Protein AF-Q6LQR5-F1 (afdb_monomer_lite)

Radius of gyration: 19.68 Å; chains: 1; bounding box: 38×57×45 Å

InterPro domains:
  IPR012337 Ribonuclease H-like superfamily [SSF53098] (12-111)

Structure (mmCIF, N/CA/C/O backbone):
data_AF-Q6LQR5-F1
#
_entry.id   AF-Q6LQR5-F1
#
loop_
_atom_site.group_PDB
_atom_site.id
_atom_site.type_symbol
_atom_site.label_atom_id
_atom_site.label_alt_id
_atom_site.label_comp_id
_atom_site.label_asym_id
_atom_site.label_entity_id
_atom_site.label_seq_id
_atom_site.pdbx_PDB_ins_code
_atom_site.Cartn_x
_atom_site.Cartn_y
_atom_site.Cartn_z
_atom_site.occupancy
_atom_site.B_iso_or_equiv
_atom_site.auth_seq_id
_atom_site.auth_comp_id
_atom_site.auth_asym_id
_atom_site.auth_atom_id
_atom_site.pdbx_PDB_model_num
ATOM 1 N N . MET A 1 1 ? 14.825 30.876 -15.753 1.00 34.94 1 MET A N 1
ATOM 2 C CA . MET A 1 1 ? 14.081 30.059 -16.734 1.00 34.94 1 MET A CA 1
ATOM 3 C C . MET A 1 1 ? 12.661 29.916 -16.209 1.00 34.94 1 MET A C 1
ATOM 5 O O . MET A 1 1 ? 12.470 29.284 -15.178 1.00 34.94 1 MET A O 1
ATOM 9 N N . THR A 1 2 ? 11.701 30.620 -16.804 1.00 34.03 2 THR A N 1
ATOM 10 C CA . THR A 1 2 ? 10.321 30.708 -16.297 1.00 34.03 2 THR A CA 1
ATOM 11 C C . THR A 1 2 ? 9.505 29.585 -16.928 1.00 34.03 2 THR A C 1
ATOM 13 O O . THR A 1 2 ? 9.328 29.571 -18.142 1.00 34.03 2 THR A O 1
ATOM 16 N N . VAL A 1 3 ? 9.066 28.606 -16.133 1.00 49.91 3 VAL A N 1
ATOM 17 C CA . VAL A 1 3 ? 8.278 27.465 -16.627 1.00 49.91 3 VAL A CA 1
ATOM 18 C C . VAL A 1 3 ? 6.794 27.806 -16.522 1.00 49.91 3 VAL A C 1
ATOM 20 O O . VAL A 1 3 ? 6.315 28.181 -15.454 1.00 49.91 3 VAL A O 1
ATOM 23 N N . ASN A 1 4 ? 6.072 27.692 -17.637 1.00 46.28 4 ASN A N 1
ATOM 24 C CA . ASN A 1 4 ? 4.640 27.960 -17.714 1.00 46.28 4 ASN A CA 1
ATOM 25 C C . ASN A 1 4 ? 3.850 26.828 -17.023 1.00 46.28 4 ASN A C 1
ATOM 27 O O . ASN A 1 4 ? 3.881 25.679 -17.461 1.00 46.28 4 ASN A O 1
ATOM 31 N N . SER A 1 5 ? 3.171 27.148 -15.920 1.00 51.69 5 SER A N 1
ATOM 32 C CA . SER A 1 5 ? 2.544 26.201 -14.981 1.00 51.69 5 SER A CA 1
ATOM 33 C C . SER A 1 5 ? 1.137 25.736 -15.380 1.00 51.69 5 SER A C 1
ATOM 35 O O . SER A 1 5 ? 0.530 24.935 -14.669 1.00 51.69 5 SER A O 1
ATOM 37 N N . SER A 1 6 ? 0.616 26.207 -16.516 1.00 48.72 6 SER A N 1
ATOM 38 C CA . SER A 1 6 ? -0.755 25.926 -16.964 1.00 48.72 6 SER A CA 1
ATOM 39 C C . SER A 1 6 ? -1.011 24.450 -17.302 1.00 48.72 6 SER A C 1
ATOM 41 O O . SER A 1 6 ? -2.142 23.993 -17.170 1.00 48.72 6 SER A O 1
ATOM 43 N N . ASN A 1 7 ? 0.016 23.688 -17.702 1.00 50.41 7 ASN A N 1
ATOM 44 C CA . ASN A 1 7 ? -0.169 22.358 -18.305 1.00 50.41 7 ASN A CA 1
ATOM 45 C C . ASN A 1 7 ? 0.526 21.211 -17.548 1.00 50.41 7 ASN A C 1
ATOM 47 O O . ASN A 1 7 ? 0.725 20.145 -18.122 1.00 50.41 7 ASN A O 1
ATOM 51 N N . ALA A 1 8 ? 0.923 21.398 -16.286 1.00 42.88 8 ALA A N 1
ATOM 52 C CA . ALA A 1 8 ? 1.556 20.328 -15.511 1.00 42.88 8 ALA A CA 1
ATOM 53 C C . ALA A 1 8 ? 0.496 19.431 -14.832 1.00 42.88 8 ALA A C 1
ATOM 55 O O . ALA A 1 8 ? -0.211 19.913 -13.940 1.00 42.88 8 ALA A O 1
ATOM 56 N N . PRO A 1 9 ? 0.378 18.134 -15.187 1.00 41.28 9 PRO A N 1
ATOM 57 C CA . PRO A 1 9 ? -0.417 17.190 -14.417 1.00 41.28 9 PRO A CA 1
ATOM 58 C C . PRO A 1 9 ? 0.414 16.776 -13.195 1.00 41.28 9 PRO A C 1
ATOM 60 O O . PRO A 1 9 ? 1.287 15.918 -13.276 1.00 41.28 9 PRO A O 1
ATOM 63 N N . GLY A 1 10 ? 0.217 17.455 -12.066 1.00 57.34 10 GLY A N 1
ATOM 64 C CA . GLY A 1 10 ? 0.967 17.194 -10.838 1.00 57.34 10 GLY A CA 1
ATOM 65 C C . GLY A 1 10 ? 0.736 18.244 -9.753 1.00 57.34 10 GLY A C 1
ATOM 66 O O . GLY A 1 10 ? 0.229 19.332 -10.021 1.00 57.34 10 GLY A O 1
ATOM 67 N N . VAL A 1 11 ? 1.092 17.885 -8.515 1.00 46.78 11 VAL A N 1
ATOM 68 C CA . VAL A 1 11 ? 0.894 18.654 -7.274 1.00 46.78 11 VAL A CA 1
ATOM 69 C C . VAL A 1 11 ? 1.242 20.141 -7.457 1.00 46.78 11 VAL A C 1
ATOM 71 O O . VAL A 1 11 ? 2.405 20.538 -7.462 1.00 46.78 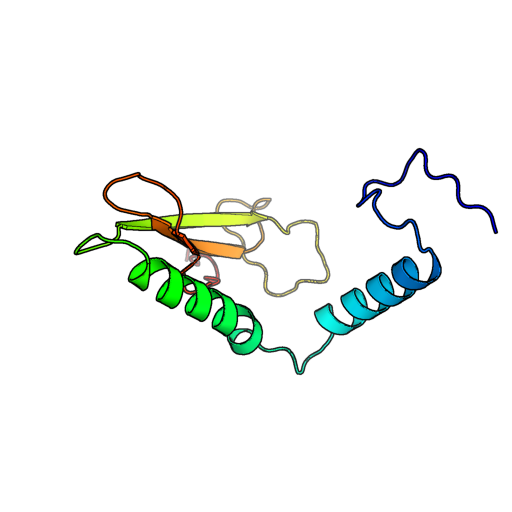11 VAL A O 1
ATOM 74 N N . LYS A 1 12 ? 0.207 20.990 -7.530 1.00 42.19 12 LYS A N 1
ATOM 75 C CA . LYS A 1 12 ? 0.287 22.466 -7.601 1.00 42.19 12 LYS A CA 1
ATOM 76 C C . LYS A 1 12 ? 0.809 23.127 -6.305 1.00 42.19 12 LYS A C 1
ATOM 78 O O . LYS A 1 12 ? 0.560 24.305 -6.070 1.00 42.19 12 LYS A O 1
ATOM 83 N N . SER A 1 13 ? 1.507 22.390 -5.437 1.00 44.44 13 SER A N 1
ATOM 84 C CA . SER A 1 13 ? 1.892 22.843 -4.089 1.00 44.44 13 SER A CA 1
ATOM 85 C C . SER A 1 13 ? 3.291 23.455 -3.991 1.00 44.44 13 SER A C 1
ATOM 87 O O . SER A 1 13 ? 3.668 23.940 -2.925 1.00 44.44 13 SER A O 1
ATOM 89 N N . LEU A 1 14 ? 4.107 23.439 -5.041 1.00 49.50 14 LEU A N 1
ATOM 90 C CA . LEU A 1 14 ? 5.524 23.762 -4.876 1.00 49.50 14 LEU A CA 1
ATOM 91 C C . LEU A 1 14 ? 5.763 25.269 -5.026 1.00 49.50 14 LEU A C 1
ATOM 93 O O . LEU A 1 14 ? 6.358 25.726 -5.994 1.00 49.50 14 LEU A O 1
ATOM 97 N N . ARG A 1 15 ? 5.351 26.043 -4.010 1.00 46.62 15 ARG A N 1
ATOM 98 C CA . ARG A 1 15 ? 5.743 27.458 -3.826 1.00 46.62 15 ARG A CA 1
ATOM 99 C C . ARG A 1 15 ? 7.257 27.646 -3.583 1.00 46.62 15 ARG A C 1
ATOM 101 O O . ARG A 1 15 ? 7.713 28.773 -3.417 1.00 46.62 15 ARG A O 1
ATOM 108 N N . HIS A 1 16 ? 8.045 26.565 -3.616 1.00 48.44 16 HIS A N 1
ATOM 109 C CA . HIS A 1 16 ? 9.498 26.548 -3.451 1.00 48.44 16 HIS A CA 1
ATOM 110 C C . HIS A 1 16 ? 10.154 25.683 -4.547 1.00 48.44 16 HIS A C 1
ATOM 112 O O . HIS A 1 16 ? 10.366 24.481 -4.385 1.00 48.44 16 HIS A O 1
ATOM 118 N N . HIS A 1 17 ? 10.476 26.287 -5.696 1.00 50.28 17 HIS A N 1
ATOM 119 C CA . HIS A 1 17 ? 11.003 25.583 -6.877 1.00 50.28 17 HIS A CA 1
ATOM 120 C C . HIS A 1 17 ? 12.284 24.764 -6.616 1.00 50.28 17 HIS A C 1
ATOM 122 O O . HIS A 1 17 ? 12.428 23.680 -7.180 1.00 50.28 17 HIS A O 1
ATOM 128 N N . THR A 1 18 ? 13.176 25.202 -5.720 1.00 53.94 18 THR A N 1
ATOM 129 C CA . THR A 1 18 ? 14.402 24.457 -5.361 1.00 53.94 18 THR A CA 1
ATOM 130 C C . THR A 1 18 ? 14.095 23.109 -4.698 1.00 53.94 18 THR A C 1
ATOM 132 O O . THR A 1 18 ? 14.819 22.137 -4.900 1.00 53.94 18 THR A O 1
ATOM 135 N N . GLN A 1 19 ? 12.982 23.020 -3.963 1.00 64.12 19 GLN A N 1
ATOM 136 C CA . GLN A 1 19 ? 12.536 21.783 -3.320 1.00 64.12 19 GLN A CA 1
ATOM 137 C C . GLN A 1 19 ? 11.904 20.825 -4.338 1.00 64.12 19 GLN A C 1
ATOM 139 O O . GLN A 1 19 ? 12.108 19.624 -4.238 1.00 64.12 19 GLN A O 1
ATOM 144 N N . SER A 1 20 ? 11.226 21.333 -5.375 1.00 75.81 20 SER A N 1
ATOM 145 C CA . SER A 1 20 ? 10.562 20.487 -6.382 1.00 75.81 20 SER A CA 1
ATOM 146 C C . SER A 1 20 ? 11.520 19.596 -7.181 1.00 75.81 20 SER A C 1
ATOM 148 O O . SER A 1 20 ? 11.272 18.398 -7.346 1.00 75.81 20 SER A O 1
ATOM 150 N N . TRP A 1 21 ? 12.644 20.158 -7.637 1.00 77.19 21 TRP A N 1
ATOM 151 C CA . TRP A 1 21 ? 13.665 19.410 -8.369 1.00 77.19 21 TRP A CA 1
ATOM 152 C C . TRP A 1 21 ? 14.381 18.414 -7.459 1.00 77.19 21 TRP A C 1
ATOM 154 O O . TRP A 1 21 ? 14.521 17.248 -7.817 1.00 77.19 21 TRP A O 1
ATOM 164 N N . ALA A 1 22 ? 14.773 18.851 -6.258 1.00 80.94 22 ALA A N 1
ATOM 165 C CA . ALA A 1 22 ? 15.414 17.986 -5.275 1.00 80.94 22 ALA A CA 1
ATOM 166 C C . ALA A 1 22 ? 14.512 16.809 -4.869 1.00 80.94 22 ALA A C 1
ATOM 168 O O . ALA A 1 22 ? 14.980 15.674 -4.852 1.00 80.94 22 ALA A O 1
ATOM 169 N N . SER A 1 23 ? 13.218 17.046 -4.628 1.00 84.75 23 SER A N 1
ATOM 170 C CA . SER A 1 23 ? 12.239 15.990 -4.346 1.00 84.75 23 SER A CA 1
ATOM 171 C C . SER A 1 23 ? 12.074 15.040 -5.526 1.00 84.75 23 SER A C 1
ATOM 173 O O . SER A 1 23 ? 12.103 13.835 -5.324 1.00 84.75 23 SER A O 1
ATOM 175 N N . THR A 1 24 ? 11.987 15.553 -6.758 1.00 88.94 24 THR A N 1
ATOM 176 C CA . THR A 1 24 ? 11.913 14.706 -7.962 1.00 88.94 24 THR A CA 1
ATOM 177 C C . THR A 1 24 ? 13.136 13.796 -8.063 1.00 88.94 24 THR A C 1
ATOM 179 O O . THR A 1 24 ? 13.000 12.585 -8.219 1.00 88.94 24 THR A O 1
ATOM 182 N N . GLN A 1 25 ? 14.337 14.362 -7.918 1.00 87.31 25 GLN A N 1
ATOM 183 C CA . GLN A 1 25 ? 15.589 13.604 -7.935 1.00 87.31 25 GLN A CA 1
ATOM 184 C C . GLN A 1 25 ? 15.658 12.581 -6.793 1.00 87.31 25 GLN A C 1
ATOM 186 O O . GLN A 1 25 ? 16.091 11.451 -7.010 1.00 87.31 25 GLN A O 1
ATOM 191 N N . ALA A 1 26 ? 15.202 12.938 -5.591 1.00 87.06 26 ALA A N 1
ATOM 192 C CA . ALA A 1 26 ? 15.136 12.024 -4.455 1.00 87.06 26 ALA A CA 1
ATOM 193 C C . ALA A 1 26 ? 14.167 10.861 -4.710 1.00 87.06 26 ALA A C 1
ATOM 195 O O . ALA A 1 26 ? 14.516 9.717 -4.442 1.00 87.06 26 ALA A O 1
ATOM 196 N N . THR A 1 27 ? 12.993 11.127 -5.285 1.00 91.00 27 THR A N 1
ATOM 197 C CA . THR A 1 27 ? 12.013 10.101 -5.658 1.00 91.00 27 THR A CA 1
ATOM 198 C C . THR A 1 27 ? 12.574 9.136 -6.700 1.00 91.00 27 THR A C 1
ATOM 200 O O . THR A 1 27 ? 12.462 7.926 -6.524 1.00 91.00 27 THR A O 1
ATOM 203 N N . TRP A 1 28 ? 13.241 9.644 -7.743 1.00 91.44 28 TRP A N 1
ATOM 204 C CA . TRP A 1 28 ? 13.907 8.796 -8.739 1.00 91.44 28 TRP A CA 1
ATOM 205 C C . TRP A 1 28 ? 14.972 7.898 -8.114 1.00 91.44 28 TRP A C 1
ATOM 207 O O . TRP A 1 28 ? 14.996 6.700 -8.384 1.00 91.44 28 TRP A O 1
ATOM 217 N N . ARG A 1 29 ? 15.820 8.462 -7.246 1.00 93.25 29 ARG A N 1
ATOM 218 C CA . ARG A 1 29 ? 16.838 7.696 -6.515 1.00 93.25 29 ARG A CA 1
ATOM 219 C C . ARG A 1 29 ? 16.206 6.640 -5.619 1.00 93.25 29 ARG A C 1
ATOM 221 O O . ARG A 1 29 ? 16.683 5.519 -5.606 1.00 93.25 29 ARG A O 1
ATOM 228 N N . PHE A 1 30 ? 15.127 6.977 -4.915 1.00 92.88 30 PHE A N 1
ATOM 229 C CA . PHE A 1 30 ? 14.421 6.051 -4.035 1.00 92.88 30 PHE A CA 1
ATOM 230 C C . PHE A 1 30 ? 13.814 4.867 -4.799 1.00 92.88 30 PHE A C 1
ATOM 232 O O . PHE A 1 30 ? 14.019 3.727 -4.400 1.00 92.88 30 PHE A O 1
ATOM 239 N N . TYR A 1 31 ? 13.124 5.110 -5.920 1.00 89.00 31 TYR A N 1
ATOM 240 C CA . TYR A 1 31 ? 12.526 4.037 -6.729 1.00 89.00 31 TYR A CA 1
ATOM 241 C C . TYR A 1 31 ? 13.547 3.146 -7.443 1.00 89.00 31 TYR A C 1
ATOM 243 O O . TYR A 1 31 ? 13.197 2.042 -7.854 1.00 89.00 31 TYR A O 1
ATOM 251 N N . HIS A 1 32 ? 14.780 3.621 -7.609 1.00 89.19 32 HIS A N 1
ATOM 252 C CA . HIS A 1 32 ? 15.876 2.864 -8.210 1.00 89.19 32 HIS A CA 1
ATOM 253 C C . HIS A 1 32 ? 16.902 2.371 -7.176 1.00 89.19 32 HIS A C 1
ATOM 255 O O . HIS A 1 32 ? 17.970 1.901 -7.551 1.00 89.19 32 HIS A O 1
ATOM 261 N N . ASN A 1 33 ? 16.613 2.497 -5.879 1.00 92.56 33 ASN A N 1
ATOM 262 C CA . ASN A 1 33 ? 17.529 2.057 -4.839 1.00 92.56 33 ASN A CA 1
ATOM 263 C C . ASN A 1 33 ? 17.346 0.558 -4.565 1.00 92.56 33 ASN A C 1
ATOM 265 O O . ASN A 1 33 ? 16.330 0.156 -4.000 1.00 92.56 33 ASN A O 1
ATOM 269 N N . GLU A 1 34 ? 18.341 -0.249 -4.929 1.00 93.06 34 GLU A N 1
ATOM 270 C CA . GLU A 1 34 ? 18.338 -1.702 -4.711 1.00 93.06 34 GLU A CA 1
ATOM 271 C C . GLU A 1 34 ? 18.382 -2.092 -3.223 1.00 93.06 34 GLU A C 1
ATOM 273 O O . GLU A 1 34 ? 17.936 -3.181 -2.865 1.00 93.06 34 GLU A O 1
ATOM 278 N N . ASP A 1 35 ? 18.814 -1.185 -2.339 1.00 94.81 35 ASP A N 1
ATOM 279 C CA . ASP A 1 35 ? 18.788 -1.396 -0.886 1.00 94.81 35 ASP A CA 1
ATOM 280 C C . ASP A 1 35 ? 17.371 -1.260 -0.294 1.00 94.81 35 ASP A C 1
ATOM 282 O O . ASP A 1 35 ? 17.124 -1.655 0.849 1.00 94.81 35 ASP A O 1
ATOM 286 N N . VAL A 1 36 ? 16.416 -0.686 -1.039 1.00 93.25 36 VAL A N 1
ATOM 287 C CA . VAL A 1 36 ? 15.022 -0.561 -0.592 1.00 93.25 36 VAL A CA 1
ATOM 288 C C . VAL A 1 36 ? 14.298 -1.878 -0.837 1.00 93.25 36 VAL A C 1
ATOM 290 O O . VAL A 1 36 ? 13.912 -2.220 -1.952 1.00 93.25 36 VAL A O 1
ATOM 293 N N . THR A 1 37 ? 14.059 -2.610 0.246 1.00 90.38 37 THR A N 1
ATOM 294 C CA . THR A 1 37 ? 13.383 -3.910 0.197 1.00 90.38 37 THR A CA 1
ATOM 295 C C . THR A 1 37 ? 11.882 -3.794 0.465 1.00 90.38 37 THR A C 1
ATOM 297 O O . THR A 1 37 ? 11.407 -2.863 1.120 1.00 90.38 37 THR A O 1
ATOM 300 N N . PHE A 1 38 ? 11.106 -4.783 0.014 1.00 86.75 38 PHE A N 1
ATOM 301 C CA . PHE A 1 38 ? 9.668 -4.831 0.288 1.00 86.75 38 PHE A CA 1
ATOM 302 C C . PHE A 1 38 ? 9.320 -4.774 1.793 1.00 86.75 38 PHE A C 1
ATOM 304 O O . PHE A 1 38 ? 8.444 -3.983 2.142 1.00 86.75 38 PHE A O 1
ATOM 311 N N . PRO A 1 39 ? 10.001 -5.499 2.709 1.00 89.81 39 PRO A N 1
ATOM 312 C CA . PRO A 1 39 ? 9.748 -5.373 4.148 1.00 89.81 39 PRO A CA 1
ATOM 313 C C . PRO A 1 39 ? 9.933 -3.957 4.705 1.00 89.81 39 PRO A C 1
ATOM 315 O O . PRO A 1 39 ? 9.200 -3.559 5.609 1.00 89.81 39 PRO A O 1
ATOM 318 N N . MET A 1 40 ? 10.873 -3.172 4.164 1.00 91.88 40 MET A N 1
ATOM 319 C CA . MET A 1 40 ? 11.056 -1.773 4.574 1.00 91.88 40 MET A CA 1
ATOM 320 C C . MET A 1 40 ? 9.865 -0.900 4.172 1.00 91.88 40 MET A C 1
ATOM 322 O O . MET A 1 40 ? 9.515 0.028 4.898 1.00 91.88 40 MET A O 1
ATOM 326 N N . LEU A 1 41 ? 9.231 -1.204 3.036 1.00 88.75 41 LEU A N 1
ATOM 327 C CA . LEU A 1 41 ? 8.046 -0.496 2.552 1.00 88.75 41 LEU A CA 1
ATOM 328 C C . LEU A 1 41 ? 6.768 -0.955 3.267 1.00 88.75 41 LEU A C 1
ATOM 330 O O . LEU A 1 41 ? 5.936 -0.127 3.636 1.00 88.75 41 LEU A O 1
ATOM 334 N N . SER A 1 42 ? 6.605 -2.261 3.488 1.00 88.31 42 SER A N 1
ATOM 335 C CA . SER A 1 42 ? 5.389 -2.832 4.076 1.00 88.31 42 SER A CA 1
ATOM 336 C C . SER A 1 42 ? 5.354 -2.732 5.604 1.00 88.31 42 SER A C 1
ATOM 338 O O . SER A 1 42 ? 4.279 -2.574 6.184 1.00 88.31 42 SER A O 1
ATOM 340 N N . GLY A 1 43 ? 6.509 -2.753 6.275 1.00 90.00 43 GLY A N 1
ATOM 341 C CA . GLY A 1 43 ? 6.628 -2.684 7.734 1.00 90.00 43 GLY A CA 1
ATOM 342 C C . GLY A 1 43 ? 5.900 -1.491 8.369 1.00 90.00 43 GLY A C 1
ATOM 343 O O . GLY A 1 43 ? 5.087 -1.706 9.270 1.00 90.00 43 GLY A O 1
ATOM 344 N N . PRO A 1 44 ? 6.112 -0.246 7.898 1.00 90.88 44 PRO A N 1
ATOM 345 C CA . PRO A 1 44 ? 5.381 0.920 8.394 1.00 90.88 44 PRO A CA 1
ATOM 346 C C . PRO A 1 44 ? 3.862 0.803 8.223 1.00 90.88 44 P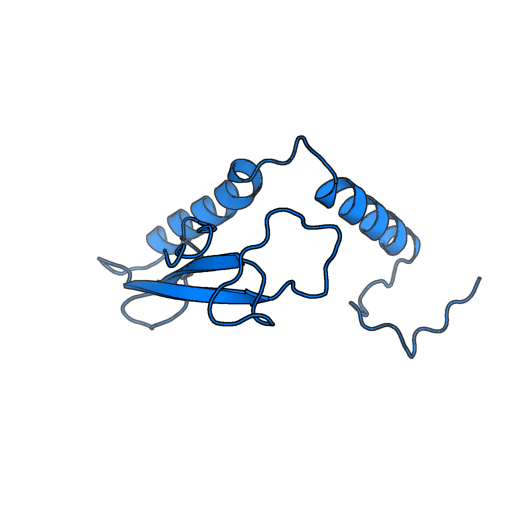RO A C 1
ATOM 348 O O . PRO A 1 44 ? 3.115 1.174 9.127 1.00 90.88 44 PRO A O 1
ATOM 351 N N . MET A 1 45 ? 3.393 0.237 7.105 1.00 88.75 45 MET A N 1
ATOM 352 C CA . MET A 1 45 ? 1.961 0.023 6.864 1.00 88.75 45 MET A CA 1
ATOM 353 C C . MET A 1 45 ? 1.373 -0.995 7.847 1.00 88.75 45 MET A C 1
ATOM 355 O O . MET A 1 45 ? 0.317 -0.756 8.428 1.00 88.75 45 MET A O 1
ATOM 359 N N . LEU A 1 46 ? 2.089 -2.091 8.112 1.00 90.25 46 LEU A N 1
ATOM 360 C CA . LEU A 1 46 ? 1.699 -3.072 9.128 1.00 90.25 46 LEU A CA 1
ATOM 361 C C . LEU A 1 46 ? 1.736 -2.480 10.545 1.00 90.25 46 LEU A C 1
ATOM 363 O O . LEU A 1 46 ? 0.915 -2.842 11.389 1.00 90.25 46 LEU A O 1
ATOM 367 N N . GLY A 1 47 ? 2.665 -1.561 10.811 1.00 92.25 47 GLY A N 1
ATOM 368 C CA . GLY A 1 47 ? 2.701 -0.772 12.041 1.00 92.25 47 GLY A CA 1
ATOM 369 C C . GLY A 1 47 ? 1.434 0.065 12.215 1.00 92.25 47 GLY A C 1
ATOM 370 O O . GLY A 1 47 ? 0.790 -0.023 13.259 1.00 92.25 47 GLY A O 1
ATOM 371 N N . LEU A 1 48 ? 1.030 0.799 11.173 1.00 91.00 48 LEU A N 1
ATOM 372 C CA . LEU A 1 48 ? -0.223 1.564 11.154 1.00 91.00 48 LEU A CA 1
ATOM 373 C C . LEU A 1 48 ? -1.446 0.666 11.352 1.00 91.00 48 LEU A C 1
ATOM 375 O O . LEU A 1 48 ? -2.310 0.996 12.157 1.00 91.00 48 LEU A O 1
ATOM 379 N N . ALA A 1 49 ? -1.491 -0.494 10.696 1.00 92.19 49 ALA A N 1
ATOM 380 C CA . ALA A 1 49 ? -2.558 -1.472 10.885 1.00 92.19 49 ALA A CA 1
ATOM 381 C C . ALA A 1 49 ? -2.668 -1.935 12.343 1.00 92.19 49 ALA A C 1
ATOM 383 O O . ALA A 1 49 ? -3.755 -1.925 12.917 1.00 92.19 49 ALA A O 1
ATOM 384 N N . ARG A 1 50 ? -1.546 -2.282 12.982 1.00 93.00 50 ARG A N 1
ATOM 385 C CA . ARG A 1 50 ? -1.527 -2.682 14.399 1.00 93.00 50 ARG A CA 1
ATOM 386 C C . ARG A 1 50 ? -1.982 -1.559 15.325 1.00 93.00 50 ARG A C 1
ATOM 388 O O . ARG A 1 50 ? -2.697 -1.837 16.284 1.00 93.00 50 ARG A O 1
ATOM 395 N N . SER A 1 51 ? -1.556 -0.325 15.068 1.00 93.62 51 SER A N 1
ATOM 396 C CA . SER A 1 51 ? -1.971 0.836 15.860 1.00 93.62 51 SER A CA 1
ATOM 397 C C . SER A 1 51 ? -3.462 1.122 15.691 1.00 93.62 51 SER A C 1
ATOM 399 O O . SER A 1 51 ? -4.174 1.191 16.686 1.00 93.62 51 SER A O 1
ATOM 401 N N . GLY A 1 52 ? -3.964 1.159 14.456 1.00 93.00 52 GLY A N 1
ATOM 402 C CA . GLY A 1 52 ? -5.377 1.420 14.180 1.00 93.00 52 GLY A CA 1
ATOM 403 C C . GLY A 1 52 ? -6.319 0.352 14.748 1.00 93.00 52 GLY A C 1
ATOM 404 O O . GLY A 1 52 ? -7.393 0.676 15.244 1.00 93.00 52 GLY A O 1
ATOM 405 N N . VAL A 1 53 ? -5.904 -0.922 14.776 1.00 93.44 53 VAL A N 1
ATOM 406 C CA . VAL A 1 53 ? -6.679 -1.984 15.450 1.00 93.44 53 VAL A CA 1
ATOM 407 C C . VAL A 1 53 ? -6.760 -1.761 16.959 1.00 93.44 53 VAL A C 1
ATOM 409 O O . VAL A 1 53 ? -7.802 -2.027 17.544 1.00 93.44 53 VAL A O 1
ATOM 412 N N . LYS A 1 54 ? -5.691 -1.269 17.598 1.00 93.44 54 LYS A N 1
ATOM 413 C CA . LYS A 1 54 ? -5.702 -0.956 19.039 1.00 93.44 54 LYS A CA 1
ATOM 414 C C . LYS A 1 54 ? -6.567 0.256 19.376 1.00 93.44 54 LYS A C 1
ATOM 416 O O . LYS A 1 54 ? -7.059 0.348 20.495 1.00 93.44 54 LYS A O 1
ATOM 421 N N . GLU A 1 55 ? -6.701 1.194 18.444 1.00 92.81 55 GLU A N 1
ATOM 422 C CA . GLU A 1 55 ? -7.555 2.374 18.597 1.00 92.81 55 GLU A CA 1
ATOM 423 C C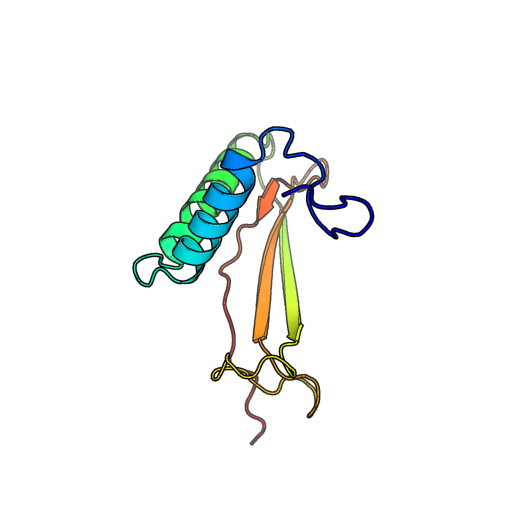 . GLU A 1 55 ? -9.040 2.033 18.417 1.00 92.81 55 GLU A C 1
ATOM 425 O O . GLU A 1 55 ? -9.896 2.652 19.060 1.00 92.81 55 GLU A O 1
ATOM 430 N N . SER A 1 56 ? -9.350 1.016 17.602 1.00 89.62 56 SER A N 1
ATOM 431 C CA . SER A 1 56 ? -10.705 0.475 17.503 1.00 89.62 56 SER A CA 1
ATOM 432 C C . SER A 1 56 ? -11.167 -0.035 18.869 1.00 89.62 56 SER A C 1
ATOM 434 O O . SER A 1 56 ? -10.516 -0.852 19.515 1.00 89.62 56 SER A O 1
ATOM 436 N N . GLN A 1 57 ? -12.329 0.440 19.313 1.00 87.62 57 GLN A N 1
ATOM 437 C CA . GLN A 1 57 ? -12.932 0.050 20.594 1.00 87.62 57 GLN A CA 1
ATOM 438 C C . GLN A 1 57 ? -13.643 -1.315 20.521 1.00 87.62 57 GLN A C 1
ATOM 440 O O . GLN A 1 57 ? -14.324 -1.724 21.461 1.00 87.62 57 GLN A O 1
ATOM 445 N N . ASN A 1 58 ? -13.525 -2.015 19.391 1.00 88.94 58 ASN A N 1
ATOM 446 C CA . ASN A 1 58 ? -14.239 -3.252 19.121 1.00 88.94 58 ASN A CA 1
ATOM 447 C C . ASN A 1 58 ? -13.412 -4.480 19.510 1.00 88.94 58 ASN A C 1
ATOM 449 O O . ASN A 1 58 ? -12.188 -4.507 19.415 1.00 88.94 58 ASN A O 1
ATOM 453 N N . ARG A 1 59 ? -14.106 -5.561 19.888 1.00 93.00 59 ARG A N 1
ATOM 454 C CA . ARG A 1 59 ? -13.469 -6.856 20.187 1.00 93.00 59 ARG A CA 1
ATOM 455 C C . ARG A 1 59 ? -12.790 -7.480 18.961 1.00 93.00 59 ARG A C 1
ATOM 457 O O . ARG A 1 59 ? -11.901 -8.315 19.110 1.00 93.00 59 ARG A O 1
ATOM 464 N N . TYR A 1 60 ? -13.251 -7.126 17.768 1.00 94.19 60 TYR A N 1
ATOM 465 C CA . TYR A 1 60 ? -12.742 -7.615 16.498 1.00 94.19 60 TYR A CA 1
ATOM 466 C C . TYR A 1 60 ? -12.834 -6.516 15.439 1.00 94.19 60 TYR A C 1
ATOM 468 O O . TYR A 1 60 ? -13.612 -5.571 15.561 1.00 94.19 60 TYR A O 1
ATOM 476 N N . VAL A 1 61 ? -12.048 -6.685 14.383 1.00 95.62 61 VAL A N 1
ATOM 477 C CA . VAL A 1 61 ? -12.089 -5.880 13.161 1.00 95.62 61 VAL A CA 1
ATOM 478 C C . VAL A 1 61 ? -12.387 -6.804 11.989 1.00 95.62 61 VAL A C 1
ATOM 480 O O . VAL A 1 61 ? -12.139 -8.010 12.063 1.00 95.62 61 VAL A O 1
ATOM 483 N N . LEU A 1 62 ? -12.926 -6.251 10.913 1.00 95.81 62 LEU A N 1
ATOM 484 C CA . LEU A 1 62 ? -13.148 -6.985 9.676 1.00 95.81 62 LEU A CA 1
ATOM 485 C C . LEU A 1 62 ? -11.931 -6.821 8.767 1.00 95.81 62 LEU A C 1
ATOM 487 O O . LEU A 1 62 ? -11.244 -5.801 8.809 1.00 95.81 62 LEU A O 1
ATOM 491 N N . MET A 1 63 ? -11.666 -7.821 7.934 1.00 94.31 63 MET A N 1
ATOM 492 C CA . MET A 1 63 ? -10.619 -7.758 6.921 1.00 94.31 63 MET A CA 1
ATOM 493 C C . MET A 1 63 ? -11.243 -8.062 5.567 1.00 94.31 63 MET A C 1
ATOM 495 O O . MET A 1 63 ? -11.650 -9.190 5.295 1.00 94.31 63 MET A O 1
ATOM 499 N N . ALA A 1 64 ? -11.356 -7.033 4.736 1.00 94.19 64 ALA A N 1
ATOM 500 C CA . ALA A 1 64 ? -11.767 -7.192 3.353 1.00 94.19 64 ALA A CA 1
ATOM 501 C C . ALA A 1 64 ? -10.563 -7.666 2.537 1.00 94.19 64 ALA A C 1
ATOM 503 O O . ALA A 1 64 ? -9.476 -7.093 2.654 1.00 94.19 64 ALA A O 1
ATOM 504 N N . HIS A 1 65 ? -10.764 -8.690 1.714 1.00 92.56 65 HIS A N 1
ATOM 505 C CA . HIS A 1 65 ? -9.758 -9.232 0.809 1.00 92.56 65 HIS A CA 1
ATOM 506 C C . HIS A 1 65 ? -10.283 -9.178 -0.614 1.00 92.56 65 HIS A C 1
ATOM 508 O O . HIS A 1 65 ? -11.445 -9.505 -0.848 1.00 92.56 65 HIS A O 1
ATOM 514 N N . ASP A 1 66 ? -9.413 -8.809 -1.544 1.00 90.88 66 ASP A N 1
ATOM 515 C CA . ASP A 1 66 ? -9.729 -8.849 -2.964 1.00 90.88 66 ASP A CA 1
ATOM 516 C C . ASP A 1 66 ? -8.466 -9.084 -3.794 1.00 90.88 66 ASP A C 1
ATOM 518 O O . ASP A 1 66 ? -7.342 -8.895 -3.310 1.00 90.88 66 ASP A O 1
ATOM 522 N N . TRP A 1 67 ? -8.660 -9.522 -5.031 1.00 89.25 67 TRP A N 1
ATOM 523 C CA . TRP A 1 67 ? -7.623 -9.681 -6.040 1.00 89.25 67 TRP A CA 1
ATOM 524 C C . TRP A 1 67 ? -7.894 -8.713 -7.183 1.00 89.25 67 TRP A C 1
ATOM 526 O O . TRP A 1 67 ? -8.994 -8.671 -7.727 1.00 89.25 67 TRP A O 1
ATOM 536 N N . CYS A 1 68 ? -6.880 -7.951 -7.581 1.00 86.00 68 CYS A N 1
ATOM 537 C CA . CYS A 1 68 ? -6.982 -7.061 -8.727 1.00 86.00 68 CYS A CA 1
ATOM 538 C C . CYS A 1 68 ? -5.860 -7.297 -9.734 1.00 86.00 68 CYS A C 1
ATOM 540 O O . CYS A 1 68 ? -4.732 -7.649 -9.390 1.00 86.00 68 CYS A O 1
ATOM 542 N N . HIS A 1 69 ? -6.176 -7.080 -11.006 1.00 88.19 69 HIS A N 1
ATOM 543 C CA . HIS A 1 69 ? -5.215 -7.159 -12.098 1.00 88.19 69 HIS A CA 1
ATOM 544 C C . HIS A 1 69 ? -4.580 -5.794 -12.338 1.00 88.19 69 HIS A C 1
ATOM 546 O O . HIS A 1 69 ? -5.267 -4.802 -12.590 1.00 88.19 69 HIS A O 1
ATOM 552 N N . ILE A 1 70 ? -3.251 -5.737 -12.284 1.00 88.56 70 ILE A N 1
ATOM 553 C CA . ILE A 1 70 ? -2.476 -4.544 -12.610 1.00 88.56 70 ILE A CA 1
ATOM 554 C C . ILE A 1 70 ? -1.866 -4.734 -13.992 1.00 88.56 70 ILE A C 1
ATOM 556 O O . ILE A 1 70 ? -0.849 -5.409 -14.156 1.00 88.56 70 ILE A O 1
ATOM 560 N N . ASN A 1 71 ? -2.488 -4.125 -14.999 1.00 89.62 71 ASN A N 1
ATOM 561 C CA . ASN A 1 71 ? -2.061 -4.254 -16.386 1.00 89.62 71 ASN A CA 1
ATOM 562 C C . ASN A 1 71 ? -0.809 -3.404 -16.679 1.00 89.62 71 ASN A C 1
ATOM 564 O O . ASN A 1 71 ? -0.796 -2.185 -16.502 1.00 89.62 71 ASN A O 1
ATOM 568 N N . PHE A 1 72 ? 0.232 -4.057 -17.191 1.00 90.56 72 PHE A N 1
ATOM 569 C CA . PHE A 1 72 ? 1.507 -3.468 -17.605 1.00 90.56 72 PHE A CA 1
ATOM 570 C C . PHE A 1 72 ? 1.898 -3.875 -19.037 1.00 90.56 72 PHE A C 1
ATOM 572 O O . PHE A 1 72 ? 3.087 -3.916 -19.385 1.00 90.56 72 PHE A O 1
ATOM 579 N N . ALA A 1 73 ? 0.925 -4.151 -19.911 1.00 87.81 73 ALA A N 1
ATOM 580 C CA . ALA A 1 73 ? 1.174 -4.623 -21.275 1.00 87.81 73 ALA A CA 1
ATOM 581 C C . ALA A 1 73 ? 2.146 -3.706 -22.045 1.00 87.81 73 ALA A C 1
ATOM 583 O O . ALA A 1 73 ? 3.091 -4.184 -22.670 1.00 87.81 73 ALA A O 1
ATOM 584 N N . LYS A 1 74 ? 1.996 -2.383 -21.899 1.00 90.19 74 LYS A N 1
ATOM 585 C CA . LYS A 1 74 ? 2.813 -1.360 -22.584 1.00 90.19 74 LYS A CA 1
ATOM 586 C C . LYS A 1 74 ? 4.152 -1.040 -21.901 1.00 90.19 74 LYS A C 1
ATOM 588 O O . LYS A 1 74 ? 4.911 -0.214 -22.398 1.00 90.19 74 LYS A O 1
ATOM 593 N N . HIS A 1 75 ? 4.450 -1.645 -20.750 1.00 87.94 75 HIS A N 1
ATOM 594 C CA . HIS A 1 75 ? 5.636 -1.308 -19.961 1.00 87.94 75 HIS A CA 1
ATOM 595 C C . HIS A 1 75 ? 6.774 -2.304 -20.211 1.00 87.94 75 HIS A C 1
ATOM 597 O O . HIS A 1 75 ? 6.877 -3.338 -19.549 1.00 87.94 75 HIS A O 1
ATOM 603 N N . HIS A 1 76 ? 7.619 -2.022 -21.201 1.00 87.88 76 HIS A N 1
ATOM 604 C CA . HIS A 1 76 ? 8.614 -2.979 -21.706 1.00 87.88 76 HIS A CA 1
ATOM 605 C C . HIS A 1 76 ? 9.812 -3.223 -20.778 1.00 87.88 76 HIS A C 1
ATOM 607 O O . HIS A 1 76 ? 10.451 -4.261 -20.891 1.00 87.88 76 HIS A O 1
ATOM 613 N N . SER A 1 77 ? 10.099 -2.327 -19.832 1.00 86.94 77 SER A N 1
ATOM 614 C CA . SER A 1 77 ? 11.204 -2.507 -18.876 1.00 86.94 77 SER A CA 1
ATOM 615 C C . SER A 1 77 ? 10.885 -3.456 -17.713 1.00 86.94 77 SER A C 1
ATOM 617 O O . SER A 1 77 ? 11.769 -3.771 -16.923 1.00 86.94 77 SER A O 1
ATOM 619 N N . LYS A 1 78 ? 9.634 -3.922 -17.593 1.00 84.56 78 LYS A N 1
ATOM 620 C CA . LYS A 1 78 ? 9.215 -4.936 -16.615 1.00 84.56 78 LYS A CA 1
ATOM 621 C C . LYS A 1 78 ? 9.140 -6.281 -17.327 1.00 84.56 78 LYS A C 1
ATOM 623 O O . LYS A 1 78 ? 8.279 -6.465 -18.186 1.00 84.56 78 LYS A O 1
ATOM 628 N N . LEU A 1 79 ? 10.077 -7.173 -17.020 1.00 86.00 79 LEU A N 1
ATOM 629 C CA . LEU A 1 79 ? 10.278 -8.426 -17.758 1.00 86.00 79 LEU A CA 1
ATOM 630 C C . LEU A 1 79 ? 9.568 -9.626 -17.118 1.00 86.00 79 LEU A C 1
ATOM 632 O O . LEU A 1 79 ? 9.358 -10.637 -17.772 1.00 86.00 79 LEU A O 1
ATOM 636 N N . ASP A 1 80 ? 9.166 -9.502 -15.860 1.00 86.44 80 ASP A N 1
ATOM 637 C CA . ASP A 1 80 ? 8.556 -10.541 -15.027 1.00 86.44 80 ASP A CA 1
ATOM 638 C C . ASP A 1 80 ? 7.016 -10.508 -15.031 1.00 86.44 80 ASP A C 1
ATOM 640 O O . ASP A 1 80 ? 6.373 -11.048 -14.133 1.00 86.44 80 ASP A O 1
ATOM 644 N N . LYS A 1 81 ? 6.415 -9.875 -16.042 1.00 87.31 81 LYS A N 1
ATOM 645 C CA . LYS A 1 81 ? 4.957 -9.795 -16.212 1.00 87.31 81 LYS A CA 1
ATOM 646 C C . LYS A 1 81 ? 4.383 -11.144 -16.636 1.00 87.31 81 LYS A C 1
ATOM 648 O O . LYS A 1 81 ? 5.014 -11.881 -17.392 1.00 87.31 81 LYS A O 1
ATOM 653 N N . THR A 1 82 ? 3.143 -11.412 -16.247 1.00 86.00 82 THR A N 1
ATOM 654 C CA . THR A 1 82 ? 2.411 -12.624 -16.638 1.00 86.00 82 THR A CA 1
ATOM 655 C C . THR A 1 82 ? 1.158 -12.299 -17.433 1.00 86.00 82 THR A C 1
ATOM 657 O O . THR A 1 82 ? 0.549 -11.248 -17.236 1.00 86.00 82 THR A O 1
ATOM 660 N N . LYS A 1 83 ? 0.794 -13.184 -18.365 1.00 85.00 83 LYS A N 1
ATOM 661 C CA . LYS A 1 83 ? -0.529 -13.163 -18.992 1.00 85.00 83 LYS A CA 1
ATOM 662 C C . LYS A 1 83 ? -1.533 -13.633 -17.940 1.00 85.00 83 LYS A C 1
ATOM 664 O O . LYS A 1 83 ? -1.320 -14.683 -17.344 1.00 85.00 83 LYS A O 1
ATOM 669 N N . MET A 1 84 ? -2.576 -12.844 -17.721 1.00 83.56 84 MET A N 1
ATOM 670 C CA . MET A 1 84 ? -3.643 -13.141 -16.769 1.00 83.56 84 MET A CA 1
ATOM 671 C C . MET A 1 84 ? -4.818 -13.740 -17.547 1.00 83.56 84 MET A C 1
ATOM 673 O O . MET A 1 84 ? -4.762 -14.908 -17.919 1.00 83.56 84 MET A O 1
ATOM 677 N N . SER A 1 85 ? -5.836 -12.952 -17.899 1.00 82.44 85 SER A N 1
ATOM 678 C CA . SER A 1 85 ? -7.027 -13.483 -18.579 1.00 82.44 85 SER A CA 1
ATOM 679 C C . SER A 1 85 ? -6.843 -13.710 -20.090 1.00 82.44 85 SER A C 1
ATOM 681 O O . SER A 1 85 ? -7.203 -14.752 -20.633 1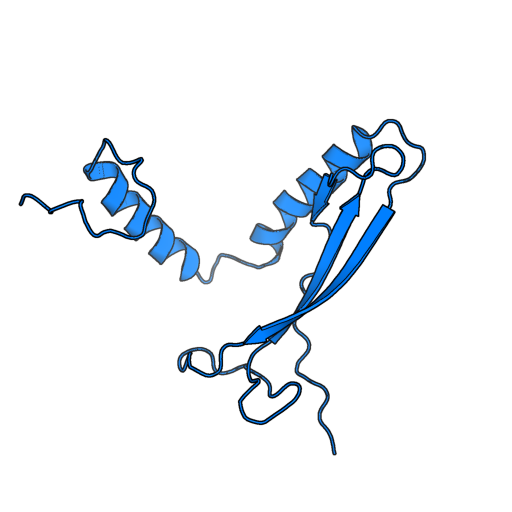.00 82.44 85 SER A O 1
ATOM 683 N N . HIS A 1 86 ? -6.262 -12.749 -20.810 1.00 80.81 86 HIS A N 1
ATOM 684 C CA . HIS A 1 86 ? -6.123 -12.796 -22.270 1.00 80.81 86 HIS A CA 1
ATOM 685 C C . HIS A 1 86 ? -4.844 -12.106 -22.758 1.00 80.81 86 HIS A C 1
ATOM 687 O O . HIS A 1 86 ? -4.124 -11.483 -21.991 1.00 80.81 86 HIS A O 1
ATOM 693 N N . ALA A 1 87 ? -4.538 -12.191 -24.059 1.00 76.75 87 ALA A N 1
ATOM 694 C CA . ALA A 1 87 ? -3.244 -11.763 -24.615 1.00 76.75 87 ALA A CA 1
ATOM 695 C C . ALA A 1 87 ? -2.875 -10.287 -24.355 1.00 76.75 87 ALA A C 1
ATOM 697 O O . ALA A 1 87 ? -1.697 -9.955 -24.263 1.00 76.75 87 ALA A O 1
ATOM 698 N N . LEU A 1 88 ? -3.870 -9.403 -24.230 1.00 81.81 88 LEU A N 1
ATOM 699 C CA . LEU A 1 88 ? -3.668 -7.982 -23.905 1.00 81.81 88 LEU A CA 1
ATOM 700 C C . LEU A 1 88 ? -3.722 -7.677 -22.399 1.00 81.81 88 LEU A C 1
ATOM 702 O O . LEU A 1 88 ? -3.485 -6.541 -21.984 1.00 81.81 88 LEU A O 1
ATOM 706 N N . ASP A 1 89 ? -4.036 -8.683 -21.587 1.00 83.50 89 ASP A N 1
ATOM 707 C CA . ASP A 1 89 ? -4.129 -8.582 -20.139 1.00 83.50 89 ASP A CA 1
ATOM 708 C C . ASP A 1 89 ? -2.869 -9.178 -19.515 1.00 83.50 89 ASP A C 1
ATOM 710 O O . ASP A 1 89 ? -2.808 -10.343 -19.122 1.00 83.50 89 ASP A O 1
ATOM 714 N N . VAL A 1 90 ? -1.807 -8.373 -19.557 1.00 87.62 90 VAL A N 1
ATOM 715 C CA . VAL A 1 90 ? -0.453 -8.776 -19.178 1.00 87.62 90 VAL A CA 1
ATOM 716 C C . VAL A 1 90 ? 0.054 -7.850 -18.089 1.00 87.62 90 VAL A C 1
ATOM 718 O O . VAL A 1 90 ? 0.137 -6.636 -18.286 1.00 87.62 90 VAL A O 1
ATOM 721 N N . GLY A 1 91 ? 0.441 -8.414 -16.954 1.00 90.75 91 GLY A N 1
ATOM 722 C CA . GLY A 1 91 ? 0.891 -7.656 -15.800 1.00 90.75 91 GLY A CA 1
ATOM 723 C C . GLY A 1 91 ? 1.027 -8.529 -14.562 1.00 90.75 91 GLY A C 1
ATOM 724 O O . GLY A 1 91 ? 1.656 -9.588 -14.625 1.00 90.75 91 GLY A O 1
ATOM 725 N N . TYR A 1 92 ? 0.469 -8.060 -13.454 1.00 88.94 92 TYR A N 1
ATOM 726 C CA . TYR A 1 92 ? 0.556 -8.714 -12.153 1.00 88.94 92 TYR A CA 1
ATOM 727 C C . TYR A 1 92 ? -0.828 -8.837 -11.537 1.00 88.94 92 TYR A C 1
ATOM 729 O O . TYR A 1 92 ? -1.616 -7.893 -11.609 1.00 88.94 92 TYR A O 1
ATOM 737 N N . GLU A 1 93 ? -1.096 -9.951 -10.872 1.00 87.56 93 GLU A N 1
ATOM 738 C CA . GLU A 1 93 ? -2.216 -10.020 -9.943 1.00 87.56 93 GLU A CA 1
ATOM 739 C C . GLU A 1 93 ? -1.742 -9.509 -8.586 1.00 87.56 93 GLU A C 1
ATOM 741 O O . GLU A 1 93 ? -0.639 -9.829 -8.138 1.00 87.56 93 GLU A O 1
ATOM 746 N N . LEU A 1 94 ? -2.559 -8.686 -7.945 1.00 86.69 94 LEU A N 1
ATOM 747 C CA . LEU A 1 94 ? -2.312 -8.180 -6.612 1.00 86.69 94 LEU A CA 1
ATOM 748 C C . LEU A 1 94 ? -3.442 -8.632 -5.699 1.00 86.69 94 LEU A C 1
ATOM 750 O O . LEU A 1 94 ? -4.579 -8.185 -5.842 1.00 86.69 94 LEU A O 1
ATOM 754 N N . GLN A 1 95 ? -3.102 -9.436 -4.697 1.00 88.81 95 GLN A N 1
ATOM 755 C CA . GLN A 1 95 ? -3.962 -9.593 -3.534 1.00 88.81 95 GLN A CA 1
ATOM 756 C C . GLN A 1 95 ? -3.802 -8.373 -2.620 1.00 88.81 95 GLN A C 1
ATOM 758 O O . GLN A 1 95 ? -2.716 -8.105 -2.100 1.00 88.81 95 GLN A O 1
ATOM 763 N N . ALA A 1 96 ? -4.898 -7.667 -2.362 1.00 88.44 96 ALA A N 1
ATOM 764 C CA . ALA A 1 96 ? -4.949 -6.578 -1.397 1.00 88.44 96 ALA A CA 1
ATOM 765 C C . ALA A 1 96 ? -5.820 -6.958 -0.197 1.00 88.44 96 ALA A C 1
ATOM 767 O O . ALA A 1 96 ? -6.726 -7.790 -0.278 1.00 88.44 96 ALA A O 1
ATOM 768 N N . SER A 1 97 ? -5.526 -6.377 0.965 1.00 91.75 97 SER A N 1
ATOM 769 C CA . SER A 1 97 ? -6.364 -6.559 2.153 1.00 91.75 97 SER A CA 1
ATOM 770 C C . SER A 1 97 ? -6.452 -5.279 2.960 1.00 91.75 97 SER A C 1
ATOM 772 O O . SER A 1 97 ? -5.439 -4.606 3.174 1.00 91.75 97 SER A O 1
ATOM 774 N N . LEU A 1 98 ? -7.659 -4.961 3.411 1.00 93.38 98 LEU A N 1
ATOM 775 C CA . LEU A 1 98 ? -7.996 -3.732 4.116 1.00 93.38 98 LEU A CA 1
ATOM 776 C C . LEU A 1 98 ? -8.695 -4.079 5.426 1.00 93.38 98 LEU A C 1
ATOM 778 O O . LEU A 1 98 ? -9.710 -4.774 5.430 1.00 93.38 98 LEU A O 1
ATOM 782 N N . LEU A 1 99 ? -8.154 -3.583 6.533 1.00 94.94 99 LEU A N 1
ATOM 783 C CA . LEU A 1 99 ? -8.821 -3.653 7.824 1.00 94.94 99 LEU A CA 1
ATOM 784 C C . LEU A 1 99 ? -9.929 -2.614 7.888 1.00 94.94 99 LEU A C 1
ATOM 786 O O . LEU A 1 99 ? -9.741 -1.469 7.475 1.00 94.94 99 LEU A O 1
ATOM 790 N N . VAL A 1 100 ? -11.062 -3.022 8.437 1.00 96.12 100 VAL A N 1
ATOM 791 C CA . VAL A 1 100 ? -12.280 -2.229 8.535 1.00 96.12 100 VAL A CA 1
ATOM 792 C C . VAL A 1 100 ? -12.812 -2.331 9.958 1.00 96.12 100 VAL A C 1
ATOM 794 O O . VAL A 1 100 ? -12.870 -3.414 10.547 1.00 96.12 100 VAL A O 1
ATOM 797 N N . ASP A 1 101 ? -13.196 -1.195 10.523 1.00 95.38 101 ASP A N 1
ATOM 798 C CA . ASP A 1 101 ? -13.826 -1.141 11.833 1.00 95.38 101 ASP A CA 1
ATOM 799 C C . ASP A 1 101 ? -15.201 -1.820 11.788 1.00 95.38 101 ASP A C 1
ATOM 801 O O . ASP A 1 101 ? -16.046 -1.491 10.956 1.00 95.38 101 ASP A O 1
ATOM 805 N N . ALA A 1 102 ? -15.428 -2.781 12.684 1.00 94.94 102 ALA A N 1
ATOM 806 C CA . ALA A 1 102 ? -16.608 -3.642 12.634 1.00 94.94 102 ALA A CA 1
ATOM 807 C C . ALA A 1 102 ? -17.925 -2.918 12.958 1.00 94.94 102 ALA A C 1
ATOM 809 O O . ALA A 1 102 ? -18.987 -3.387 12.558 1.00 94.94 102 ALA A O 1
ATOM 810 N N . ASN A 1 103 ? -17.866 -1.801 13.684 1.00 93.19 103 ASN A N 1
ATOM 811 C CA . ASN A 1 103 ? -19.054 -1.059 14.096 1.00 93.19 103 ASN A CA 1
ATOM 812 C C . ASN A 1 103 ? -19.403 0.051 13.098 1.00 93.19 103 ASN A C 1
ATOM 814 O O . ASN A 1 103 ? -20.560 0.239 12.737 1.00 93.19 103 ASN A O 1
ATOM 818 N N . THR A 1 104 ? -18.393 0.798 12.656 1.00 94.12 104 THR A N 1
ATOM 819 C CA . THR A 1 104 ? -18.580 1.973 11.793 1.00 94.12 104 THR A CA 1
ATOM 820 C C . THR A 1 104 ? -18.455 1.659 10.306 1.00 94.12 104 THR A C 1
ATOM 822 O O . THR A 1 104 ? -18.905 2.450 9.480 1.00 94.12 104 THR A O 1
ATOM 825 N N . GLY A 1 105 ? -17.821 0.539 9.946 1.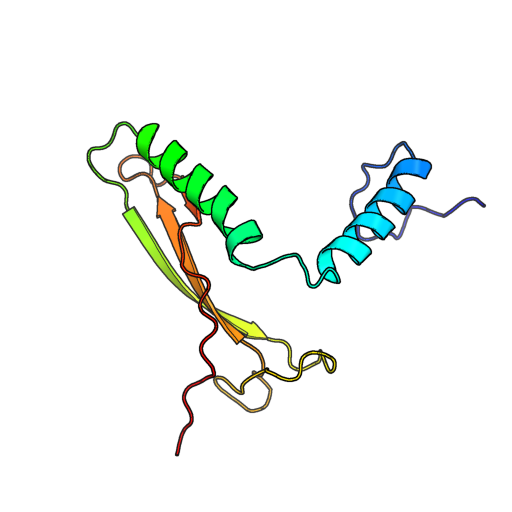00 94.00 105 GLY A N 1
ATOM 826 C CA . GLY A 1 105 ? -17.471 0.223 8.562 1.00 94.00 105 GLY A CA 1
ATOM 827 C C . GLY A 1 105 ? -16.347 1.098 7.993 1.00 94.00 105 GLY A C 1
ATOM 828 O O . GLY A 1 105 ? -16.083 1.044 6.792 1.00 94.00 105 GLY A O 1
ATOM 829 N N . ALA A 1 106 ? -15.682 1.914 8.817 1.00 94.69 106 ALA A N 1
ATOM 830 C CA . ALA A 1 106 ? -14.614 2.799 8.367 1.00 94.69 106 ALA A CA 1
ATOM 831 C C . ALA A 1 106 ? -13.314 2.022 8.075 1.00 94.69 106 ALA A C 1
ATOM 833 O O . ALA A 1 106 ? -12.989 1.074 8.796 1.00 94.69 106 ALA A O 1
ATOM 834 N N . PRO A 1 107 ? -12.531 2.419 7.054 1.00 95.12 107 PRO A N 1
ATOM 835 C CA . PRO A 1 107 ? -11.234 1.807 6.793 1.00 95.12 107 PRO A CA 1
ATOM 836 C C . PRO A 1 107 ? -10.235 2.164 7.900 1.00 95.12 107 PRO A C 1
ATOM 838 O O . PRO A 1 107 ? -10.090 3.329 8.262 1.00 95.12 107 PRO A O 1
ATOM 841 N N . ILE A 1 108 ? -9.516 1.161 8.402 1.00 94.31 108 ILE A N 1
ATOM 842 C CA . ILE A 1 108 ? -8.459 1.323 9.406 1.00 94.31 108 ILE A CA 1
ATOM 843 C C . ILE A 1 108 ? -7.110 1.486 8.703 1.00 94.31 108 ILE A C 1
ATOM 845 O O . ILE A 1 108 ? -6.470 2.529 8.797 1.00 94.31 108 ILE A O 1
ATOM 849 N N . ALA A 1 109 ? -6.664 0.448 7.993 1.00 93.88 109 ALA A N 1
ATOM 850 C CA . ALA A 1 109 ? -5.393 0.450 7.277 1.00 93.88 109 ALA A CA 1
ATOM 851 C C . ALA A 1 109 ? -5.292 -0.747 6.319 1.00 93.88 109 ALA A C 1
ATOM 853 O O . ALA A 1 109 ? -5.894 -1.796 6.578 1.00 93.88 109 ALA A O 1
ATOM 854 N N . PRO A 1 110 ? -4.477 -0.654 5.256 1.00 91.50 110 PRO A N 1
ATOM 855 C CA . PRO A 1 110 ? -4.069 -1.825 4.494 1.00 91.50 110 PRO A CA 1
ATOM 856 C C . PRO A 1 110 ? -3.254 -2.778 5.376 1.00 91.50 110 PRO A C 1
ATOM 858 O O . PRO A 1 110 ? -2.387 -2.345 6.134 1.00 91.50 110 PRO A O 1
ATOM 861 N N . ALA A 1 111 ? -3.512 -4.075 5.260 1.00 83.38 111 ALA A N 1
ATOM 862 C CA . ALA A 1 111 ? -2.873 -5.105 6.084 1.00 83.38 111 ALA A CA 1
ATOM 863 C C . ALA A 1 111 ? -2.398 -6.327 5.280 1.00 83.38 111 ALA A C 1
ATOM 865 O O . ALA A 1 111 ? -1.923 -7.300 5.859 1.00 83.38 111 ALA A O 1
ATOM 866 N N . GLY A 1 112 ? -2.553 -6.288 3.953 1.00 69.06 112 GLY A N 1
ATOM 867 C CA . GLY A 1 112 ? -2.303 -7.428 3.078 1.00 69.06 112 GLY A CA 1
ATOM 868 C C . GLY A 1 1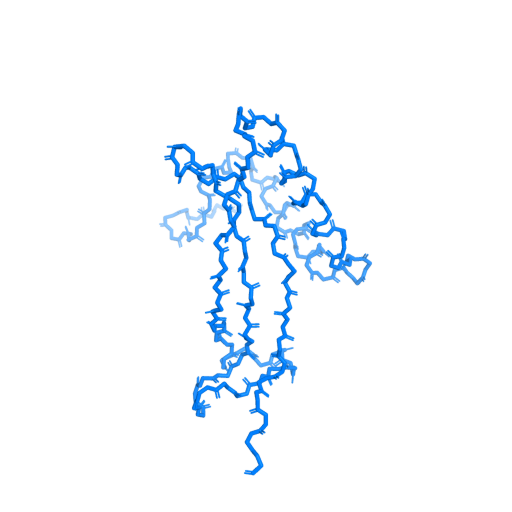12 ? -0.825 -7.755 2.868 1.00 69.06 112 GLY A C 1
ATOM 869 O O . GLY A 1 112 ? 0.018 -6.868 2.721 1.00 69.06 112 GLY A O 1
ATOM 870 N N . ASN A 1 113 ? -0.548 -9.057 2.766 1.00 58.81 113 ASN A N 1
ATOM 871 C CA . ASN A 1 113 ? 0.598 -9.568 2.027 1.00 58.81 113 ASN A CA 1
ATOM 872 C C . ASN A 1 113 ? 0.407 -9.179 0.560 1.00 58.81 113 ASN A C 1
ATOM 874 O O . ASN A 1 113 ? -0.459 -9.735 -0.112 1.00 58.81 113 ASN A O 1
ATOM 878 N N . PHE A 1 114 ? 1.208 -8.237 0.067 1.00 56.38 114 PHE A N 1
ATOM 879 C CA . PHE A 1 114 ? 1.267 -7.935 -1.360 1.00 56.38 114 PHE A CA 1
ATOM 880 C C . PHE A 1 114 ? 1.979 -9.102 -2.045 1.00 56.38 114 PHE A C 1
ATOM 882 O O . PHE A 1 114 ? 3.201 -9.110 -2.187 1.00 56.38 114 PHE A O 1
ATOM 889 N N . SER A 1 115 ? 1.219 -10.140 -2.373 1.00 56.66 115 SER A N 1
ATOM 890 C CA . SER A 1 115 ? 1.705 -11.244 -3.183 1.00 56.66 115 SER A CA 1
ATOM 891 C C . SER A 1 115 ? 1.401 -10.938 -4.640 1.00 56.66 115 SER A C 1
ATOM 893 O O . SER A 1 115 ? 0.299 -10.518 -4.988 1.00 56.66 115 SER A O 1
ATOM 895 N N . ILE A 1 116 ? 2.426 -11.101 -5.467 1.00 59.69 116 ILE A N 1
ATOM 896 C CA . ILE A 1 116 ? 2.299 -11.113 -6.915 1.00 59.69 116 ILE A CA 1
ATOM 897 C C . ILE A 1 116 ? 2.330 -12.587 -7.299 1.00 59.69 116 ILE A C 1
ATOM 899 O O . ILE A 1 116 ? 3.392 -13.215 -7.245 1.00 59.69 116 ILE A O 1
ATOM 903 N N . SER A 1 117 ? 1.175 -13.169 -7.619 1.00 56.53 117 SER A N 1
ATOM 904 C CA . SER A 1 117 ? 1.147 -14.477 -8.272 1.00 56.53 117 SER A CA 1
ATOM 905 C C . SER A 1 117 ? 1.665 -14.305 -9.695 1.00 56.53 117 SER A C 1
ATOM 907 O O . SER A 1 117 ? 1.291 -13.382 -10.421 1.00 56.53 117 SER A O 1
ATOM 909 N N . ARG A 1 118 ? 2.555 -15.210 -10.111 1.00 53.56 118 ARG A N 1
ATOM 910 C CA . ARG A 1 118 ? 2.712 -15.469 -11.540 1.00 53.56 118 ARG A CA 1
ATOM 911 C C . ARG A 1 118 ? 1.426 -16.167 -11.960 1.00 53.56 118 ARG A C 1
ATOM 913 O O . ARG A 1 118 ? 1.100 -17.179 -11.345 1.00 53.56 118 ARG A O 1
ATOM 920 N N . GLY A 1 119 ? 0.697 -15.582 -12.910 1.00 48.50 119 GLY A N 1
ATOM 921 C CA . GLY A 1 119 ? -0.600 -16.084 -13.362 1.00 48.50 119 GLY A CA 1
ATOM 922 C C . GLY A 1 119 ? -0.616 -17.601 -13.563 1.00 48.50 119 GLY A C 1
ATOM 923 O O . GLY A 1 119 ? 0.409 -18.213 -13.873 1.00 48.50 119 GLY A O 1
ATOM 924 N N . ILE A 1 120 ? -1.788 -18.193 -13.347 1.00 44.38 120 ILE A N 1
ATOM 925 C CA . ILE A 1 120 ? -2.049 -19.626 -13.500 1.00 44.38 120 ILE A CA 1
ATOM 926 C C . ILE A 1 120 ? -1.554 -20.044 -14.892 1.00 44.38 120 ILE A C 1
ATOM 928 O O . ILE A 1 120 ? -2.059 -19.548 -15.899 1.00 44.38 120 ILE A O 1
ATOM 932 N N . SER A 1 121 ? -0.528 -20.899 -14.970 1.00 36.97 121 SER A N 1
ATOM 933 C CA . SER A 1 121 ? -0.158 -21.500 -16.248 1.00 36.97 121 SER A CA 1
ATOM 934 C C . SER A 1 121 ? -1.281 -22.454 -16.632 1.00 36.97 121 SER A C 1
ATOM 936 O O . SER A 1 121 ? -1.422 -23.509 -16.016 1.00 36.97 121 SER A O 1
ATOM 938 N N . GLU A 1 122 ? -2.097 -22.074 -17.609 1.00 36.16 122 GLU A N 1
ATOM 939 C CA . GLU A 1 122 ? -2.859 -23.069 -18.352 1.00 36.16 122 GLU A CA 1
ATOM 940 C C . GLU A 1 122 ? -1.850 -23.925 -19.129 1.00 36.16 122 GLU A C 1
ATOM 942 O O . GLU A 1 122 ? -1.066 -23.405 -19.930 1.00 36.16 122 GLU A O 1
ATOM 947 N N . GLU A 1 123 ? -1.821 -25.209 -18.774 1.00 32.22 123 GLU A N 1
ATOM 948 C CA . GLU A 1 123 ? -1.227 -26.306 -19.540 1.00 32.22 123 GLU A CA 1
ATOM 949 C C . GLU A 1 123 ? -2.032 -26.552 -20.826 1.00 32.22 123 GLU A C 1
ATOM 951 O O . GLU A 1 123 ? -3.283 -26.461 -20.765 1.00 32.22 123 GLU A O 1
#

Secondary structure (DSSP, 8-state):
----GGG--S-TT-S-HHHHHHHHHHHHHHHT-TT--HHHHHHHHHHHHHHHHHHS-SS-EEEEEEEEEEE-TT-TT--S-EE-SSTT-EEEEEEEEEEEETTT--EEEE-----EE------

Sequence (123 aa):
MTVNSSNAPGVKSLRHHTQSWASTQATWRFYHNEDVTFPMLSGPMLGLARSGVKESQNRYVLMAHDWCHINFAKHHSKLDKTKMSHALDVGYELQASLLVDANTGAPIAPAGNFSISRGISEE

pLDDT: mean 79.34, std 18.65, range [32.22, 96.12]

Foldseek 3Di:
DDDDPPDDPDDPPCPPVVVVVVVVVVVVCQVPPPPDDPCNVCVVQQVQLVVLQVVQPDPDWDKDKDKDQDFDQVPVVDPLWAQAPDPRRIGWIFIWMWIARPPPRHTRGTNDDGDTDRHDDDD

Organism: Photobacterium profundum (strain SS9) (NCBI:txid298386)